Protein AF-A0A8J2P817-F1 (afdb_monomer_lite)

InterPro domains:
  IPR004045 Glutathione S-transferase, N-terminal [PF02798] (13-38)
  IPR004045 Glutathione S-transferase, N-terminal [PS50404] (1-45)
  IPR050213 Glutathione S-transferase superfamily [PTHR11571] (7-79)

Structure (mmCIF, N/CA/C/O backbone):
data_AF-A0A8J2P817-F1
#
_entry.id   AF-A0A8J2P817-F1
#
loop_
_atom_site.group_PDB
_atom_site.id
_atom_site.type_symbol
_atom_site.label_atom_id
_atom_site.label_alt_id
_atom_site.label_comp_id
_atom_site.label_asym_id
_atom_site.label_entity_id
_atom_site.label_seq_id
_atom_site.pdbx_PDB_ins_code
_atom_site.Cartn_x
_atom_site.Cartn_y
_atom_site.Cartn_z
_atom_site.occupancy
_atom_site.B_iso_or_equiv
_atom_site.auth_seq_id
_atom_site.auth_comp_id
_atom_site.auth_asym_id
_atom_site.auth_atom_id
_atom_site.pdbx_PDB_model_num
ATOM 1 N N . GLN A 1 1 ? 9.773 -4.063 -24.046 1.00 44.78 1 GLN A N 1
ATOM 2 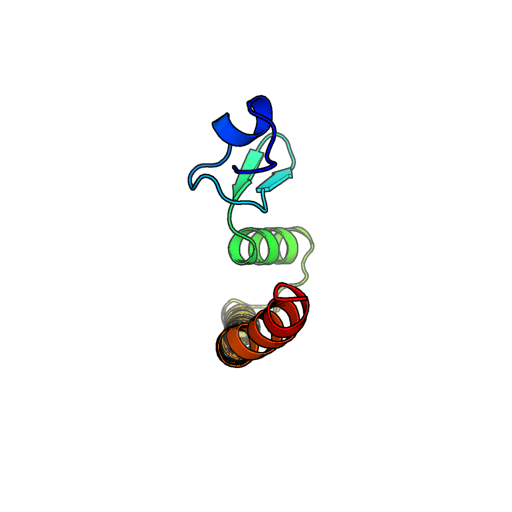C CA . GLN A 1 1 ? 8.551 -3.273 -24.317 1.00 44.78 1 GLN A CA 1
ATOM 3 C C . GLN A 1 1 ? 7.521 -3.688 -23.278 1.00 44.78 1 GLN A C 1
ATOM 5 O O . GLN A 1 1 ? 7.415 -4.881 -23.031 1.00 44.78 1 GLN A O 1
ATOM 10 N N . SER A 1 2 ? 6.878 -2.748 -22.582 1.00 57.81 2 SER A N 1
ATOM 11 C CA . SER A 1 2 ? 5.940 -3.085 -21.499 1.00 57.81 2 SER A CA 1
ATOM 12 C C . SER A 1 2 ? 4.753 -3.865 -22.070 1.00 57.81 2 SER A C 1
ATOM 14 O O . SER A 1 2 ? 4.112 -3.369 -22.988 1.00 57.81 2 SER A O 1
ATOM 16 N N . SER A 1 3 ? 4.475 -5.062 -21.552 1.00 81.25 3 SER A N 1
ATOM 17 C CA . SER A 1 3 ? 3.355 -5.933 -21.950 1.00 81.25 3 SER A CA 1
ATOM 18 C C . SER A 1 3 ? 1.983 -5.424 -21.481 1.00 81.25 3 SER A C 1
ATOM 20 O O . SER A 1 3 ? 1.005 -6.168 -21.490 1.00 81.25 3 SER A O 1
ATOM 22 N N . ILE A 1 4 ? 1.916 -4.177 -21.016 1.00 84.56 4 ILE A N 1
ATOM 23 C CA . ILE A 1 4 ? 0.705 -3.549 -20.496 1.00 84.56 4 ILE A CA 1
ATOM 24 C C . ILE A 1 4 ? -0.093 -2.985 -21.685 1.00 84.56 4 ILE A C 1
ATOM 26 O O . ILE A 1 4 ? 0.481 -2.187 -22.430 1.00 84.56 4 ILE A O 1
ATOM 30 N N . PRO A 1 5 ? -1.378 -3.358 -21.849 1.00 87.62 5 PRO A N 1
ATOM 31 C CA . PRO A 1 5 ? -2.263 -2.799 -22.874 1.00 87.62 5 PRO A CA 1
ATOM 32 C C . PRO A 1 5 ? -2.340 -1.267 -22.823 1.00 87.62 5 PRO A C 1
ATOM 34 O O . PRO A 1 5 ? -2.304 -0.680 -21.737 1.00 87.62 5 PRO A O 1
ATOM 37 N N . ASP A 1 6 ? -2.441 -0.617 -23.985 1.00 87.75 6 ASP A N 1
ATOM 38 C CA . ASP A 1 6 ? -2.412 0.850 -24.091 1.00 87.75 6 ASP A CA 1
ATOM 39 C C . ASP A 1 6 ? -3.576 1.515 -23.340 1.00 87.75 6 ASP A C 1
ATOM 41 O O . ASP A 1 6 ? -3.363 2.502 -22.635 1.00 87.75 6 ASP A O 1
ATOM 45 N N . ASP A 1 7 ? -4.766 0.911 -23.380 1.00 87.94 7 ASP A N 1
ATOM 46 C CA . ASP A 1 7 ? -5.962 1.356 -22.654 1.00 87.94 7 ASP A CA 1
ATOM 47 C C . ASP A 1 7 ? -5.765 1.358 -21.127 1.00 87.94 7 ASP A C 1
ATOM 49 O O . ASP A 1 7 ? -6.266 2.232 -20.422 1.00 87.94 7 ASP A O 1
ATOM 53 N N . ILE A 1 8 ? -4.971 0.425 -20.597 1.00 88.81 8 ILE A N 1
ATOM 54 C CA . ILE A 1 8 ? -4.630 0.389 -19.169 1.00 88.81 8 ILE A CA 1
ATOM 55 C C . ILE A 1 8 ? -3.523 1.395 -18.861 1.00 88.81 8 ILE A C 1
ATOM 57 O O . ILE A 1 8 ? -3.539 2.058 -17.821 1.00 88.81 8 ILE A O 1
ATOM 61 N N . LYS A 1 9 ? -2.540 1.512 -19.753 1.00 88.38 9 LYS A N 1
ATOM 62 C CA . LYS A 1 9 ? -1.342 2.332 -19.561 1.00 88.38 9 LYS A CA 1
ATOM 63 C C . LYS A 1 9 ? -1.670 3.811 -19.365 1.00 88.38 9 LYS A C 1
ATOM 65 O O . LYS A 1 9 ? -1.034 4.449 -18.527 1.00 88.38 9 LYS A O 1
ATOM 70 N N . GLU A 1 10 ? -2.691 4.322 -20.053 1.00 89.12 10 GLU A N 1
ATOM 71 C CA . GLU A 1 10 ? -3.217 5.686 -19.874 1.00 89.12 10 GLU A CA 1
ATOM 72 C C . GLU A 1 10 ? -3.703 5.972 -18.443 1.00 89.12 10 GLU A C 1
ATOM 74 O O . GLU A 1 10 ? -3.761 7.122 -18.006 1.00 89.12 10 GLU A O 1
ATOM 79 N N . HIS A 1 11 ? -4.042 4.933 -17.680 1.00 88.19 11 HIS A N 1
ATOM 80 C CA . HIS A 1 11 ? -4.560 5.045 -16.317 1.00 88.19 11 HIS A CA 1
ATOM 81 C C . HIS A 1 11 ? -3.492 4.834 -15.235 1.00 88.19 11 HIS A C 1
ATOM 83 O O . HIS A 1 11 ? -3.729 5.112 -14.055 1.00 88.19 11 HIS A O 1
ATOM 89 N N . LEU A 1 12 ? -2.292 4.390 -15.614 1.00 91.94 12 LEU A N 1
ATOM 90 C CA . LEU A 1 12 ? -1.192 4.152 -14.689 1.00 91.94 12 LEU A CA 1
ATOM 91 C C . LEU A 1 12 ? -0.368 5.427 -14.492 1.00 91.94 12 LEU A C 1
ATOM 93 O O . LEU A 1 12 ? 0.542 5.708 -15.267 1.00 91.94 12 LEU A O 1
ATOM 97 N N . ARG A 1 13 ? -0.605 6.152 -13.387 1.00 88.69 13 ARG A N 1
ATOM 98 C CA . ARG A 1 13 ? 0.128 7.395 -13.043 1.00 88.69 13 ARG A CA 1
ATOM 99 C C . ARG A 1 13 ? 1.655 7.271 -13.159 1.00 88.69 13 ARG A C 1
ATOM 101 O O . ARG A 1 13 ? 2.319 8.235 -13.517 1.00 88.69 13 ARG A O 1
ATOM 108 N N . PHE A 1 14 ? 2.201 6.102 -12.832 1.00 91.94 14 PHE A N 1
ATOM 109 C CA . PHE A 1 14 ? 3.642 5.835 -12.846 1.00 91.94 14 PHE A CA 1
ATOM 110 C C . PHE A 1 14 ? 4.063 4.852 -13.947 1.00 91.94 14 PHE A C 1
ATOM 112 O O . PHE A 1 14 ? 5.190 4.370 -13.933 1.00 91.94 14 PHE A O 1
ATOM 119 N N . GLY A 1 15 ? 3.157 4.493 -14.866 1.00 90.81 15 GLY A N 1
ATOM 120 C CA . GLY A 1 15 ? 3.411 3.475 -15.892 1.00 90.81 15 GLY A CA 1
ATOM 121 C C . GLY A 1 15 ? 3.690 2.072 -15.333 1.00 90.81 15 GLY A C 1
ATOM 122 O O . GLY A 1 15 ? 4.269 1.240 -16.028 1.00 90.81 15 GLY A O 1
ATOM 123 N N . GLN A 1 16 ? 3.315 1.818 -14.075 1.00 91.56 16 GLN A N 1
ATOM 124 C CA . GLN A 1 16 ? 3.606 0.593 -13.331 1.00 91.56 16 GLN A CA 1
ATOM 125 C C . GLN A 1 16 ? 2.317 -0.070 -12.849 1.00 91.56 16 GLN A C 1
ATOM 127 O O . GLN A 1 16 ? 1.401 0.604 -12.378 1.00 91.56 16 GLN A O 1
ATOM 132 N N . VAL A 1 17 ? 2.291 -1.398 -12.915 1.00 92.19 17 VAL A N 1
ATOM 133 C CA . VAL A 1 17 ? 1.313 -2.250 -12.226 1.00 92.19 17 VAL A CA 1
ATOM 134 C C . VAL A 1 17 ? 1.857 -2.654 -10.847 1.00 92.19 17 VAL A C 1
ATOM 136 O O . VAL A 1 17 ? 3.078 -2.681 -10.669 1.00 92.19 17 VAL A O 1
ATOM 139 N N . PRO A 1 18 ? 0.997 -2.976 -9.860 1.00 94.62 18 PRO A N 1
ATOM 140 C CA . PRO A 1 18 ? -0.462 -3.136 -9.941 1.00 94.62 18 PRO A CA 1
ATOM 141 C C . PRO A 1 18 ? -1.274 -1.829 -9.867 1.00 94.62 18 PRO A C 1
ATOM 143 O O . PRO A 1 18 ? -0.842 -0.832 -9.283 1.00 94.62 18 PRO A O 1
ATOM 146 N N . MET A 1 19 ? -2.495 -1.896 -10.413 1.00 94.94 19 MET A N 1
ATOM 147 C CA . MET A 1 19 ? -3.576 -0.916 -10.265 1.00 94.94 19 MET A CA 1
ATOM 148 C C . MET A 1 19 ? -4.828 -1.621 -9.730 1.00 94.94 19 MET A C 1
ATOM 150 O O . MET A 1 19 ? -5.187 -2.688 -10.219 1.00 94.94 19 MET A O 1
ATOM 154 N N . LEU A 1 20 ? -5.491 -1.015 -8.750 1.00 96.06 20 LEU A N 1
ATOM 155 C CA . LEU A 1 20 ? -6.811 -1.396 -8.261 1.00 96.06 20 LEU A CA 1
ATOM 156 C C . LEU A 1 20 ? -7.853 -0.438 -8.842 1.00 96.06 20 LEU A C 1
ATOM 158 O O . LEU A 1 20 ? -7.704 0.778 -8.714 1.00 96.06 20 LEU A O 1
ATOM 162 N N . GLU A 1 21 ? -8.932 -0.986 -9.392 1.00 94.81 21 GLU A N 1
ATOM 163 C CA . GLU A 1 21 ? -10.175 -0.257 -9.636 1.00 94.81 21 GLU A CA 1
ATOM 164 C C . GLU A 1 21 ? -11.243 -0.776 -8.662 1.00 94.81 21 GLU A C 1
ATOM 166 O O . GLU A 1 21 ? -11.523 -1.972 -8.625 1.00 94.81 21 GLU A O 1
ATOM 171 N N . PHE A 1 22 ? -11.790 0.103 -7.820 1.00 92.94 22 PHE A N 1
ATOM 172 C CA . PHE A 1 22 ? -12.784 -0.248 -6.802 1.00 92.94 22 PHE A CA 1
ATOM 173 C C . PHE A 1 22 ? -13.785 0.901 -6.633 1.00 92.94 22 PHE A C 1
ATOM 175 O O . PHE A 1 22 ? -13.376 2.045 -6.429 1.00 92.94 22 PHE A O 1
ATOM 182 N N . ASP A 1 23 ? -15.090 0.617 -6.701 1.00 91.62 23 ASP A N 1
ATOM 183 C CA . ASP A 1 23 ? -16.175 1.620 -6.669 1.00 91.62 23 ASP A CA 1
ATOM 184 C C . ASP A 1 23 ? -15.959 2.788 -7.657 1.00 91.62 23 ASP A C 1
ATOM 186 O O . ASP A 1 23 ? -16.125 3.959 -7.312 1.00 91.62 23 ASP A O 1
ATOM 190 N N . GLY A 1 24 ? -15.503 2.485 -8.878 1.00 92.56 24 GLY A N 1
ATOM 191 C CA . GLY A 1 24 ? -15.216 3.490 -9.911 1.00 92.56 24 GLY A CA 1
ATOM 192 C C . GLY A 1 24 ? -14.017 4.403 -9.612 1.00 92.56 24 GLY A C 1
ATOM 193 O O . GLY A 1 24 ? -13.771 5.356 -10.350 1.00 92.56 24 GLY A O 1
ATOM 194 N N . LYS A 1 25 ? -13.254 4.138 -8.543 1.00 92.69 25 LYS A N 1
ATOM 195 C CA . LYS A 1 25 ? -12.011 4.844 -8.208 1.00 92.69 25 LYS A CA 1
ATOM 196 C C . LYS A 1 25 ? -10.809 3.978 -8.546 1.00 92.69 25 LYS A C 1
ATOM 198 O O . LYS A 1 25 ? -10.843 2.763 -8.373 1.00 92.69 25 LYS A O 1
ATOM 203 N N . ARG A 1 26 ? -9.721 4.622 -8.965 1.00 93.69 26 ARG A N 1
ATOM 204 C CA . ARG A 1 26 ? -8.465 3.954 -9.321 1.00 93.69 26 ARG A CA 1
ATOM 205 C C . ARG A 1 26 ? -7.350 4.316 -8.355 1.00 93.69 26 ARG A C 1
ATOM 207 O O . ARG A 1 26 ? -7.184 5.483 -8.002 1.00 93.69 26 ARG A O 1
ATOM 214 N N . LEU A 1 27 ? -6.572 3.313 -7.961 1.00 95.44 27 LEU A N 1
ATOM 215 C CA . LEU A 1 27 ? -5.413 3.447 -7.086 1.00 95.44 27 LEU A CA 1
ATOM 216 C C . LEU A 1 27 ? -4.263 2.598 -7.630 1.00 95.44 27 LEU A C 1
ATOM 218 O O . LEU A 1 27 ? -4.452 1.440 -7.979 1.00 95.44 27 LEU A O 1
ATOM 222 N N . VAL A 1 28 ? -3.065 3.170 -7.693 1.00 95.12 28 VAL A N 1
ATOM 223 C CA . VAL A 1 28 ? -1.828 2.475 -8.084 1.00 95.12 28 VAL A CA 1
ATOM 224 C C . VAL A 1 28 ? -0.885 2.384 -6.885 1.00 95.12 28 VAL A C 1
ATOM 226 O O . VAL A 1 28 ? -1.078 3.114 -5.915 1.00 95.12 28 VAL A O 1
ATOM 229 N N . GLN A 1 29 ? 0.155 1.550 -6.991 1.00 95.62 29 GLN A N 1
ATOM 230 C CA . GLN A 1 29 ? 1.107 1.173 -5.928 1.00 95.62 29 GLN A CA 1
ATOM 231 C C . GLN A 1 29 ? 0.573 0.089 -4.989 1.00 95.62 29 GLN A C 1
ATOM 233 O O . GLN A 1 29 ? -0.382 0.294 -4.242 1.00 95.62 29 GLN A O 1
ATOM 238 N N . SER A 1 30 ? 1.250 -1.063 -4.982 1.00 95.62 30 SER A N 1
ATOM 239 C CA . SER A 1 30 ? 0.821 -2.267 -4.258 1.00 95.62 30 SER A CA 1
ATOM 240 C C . SER A 1 30 ? 0.560 -2.023 -2.770 1.00 95.62 30 SER A C 1
ATOM 242 O O . SER A 1 30 ? -0.495 -2.397 -2.272 1.00 95.62 30 SER A O 1
ATOM 244 N N . MET A 1 31 ? 1.462 -1.338 -2.063 1.00 96.00 31 MET A N 1
ATOM 245 C CA . MET A 1 31 ? 1.309 -1.109 -0.616 1.00 96.00 31 MET A CA 1
ATOM 246 C C . MET A 1 31 ? 0.194 -0.115 -0.285 1.00 96.00 31 MET A C 1
ATOM 248 O O . MET A 1 31 ? -0.474 -0.251 0.738 1.00 96.00 31 MET A O 1
ATOM 252 N N . ALA A 1 32 ? -0.047 0.876 -1.148 1.00 95.56 32 ALA A N 1
ATOM 253 C CA . ALA A 1 32 ? -1.176 1.789 -0.979 1.00 95.56 32 ALA A CA 1
ATOM 254 C C . ALA A 1 32 ? -2.509 1.051 -1.178 1.00 95.56 32 ALA A C 1
ATOM 256 O O . ALA A 1 32 ? -3.441 1.241 -0.399 1.00 95.56 32 ALA A O 1
ATOM 257 N N . ILE A 1 33 ? -2.569 0.164 -2.179 1.00 97.44 33 ILE A N 1
ATOM 258 C CA . ILE A 1 33 ? -3.711 -0.719 -2.438 1.00 97.44 33 ILE A CA 1
ATOM 259 C C . ILE A 1 33 ? -3.982 -1.630 -1.233 1.00 97.44 33 ILE A C 1
ATOM 261 O O . ILE A 1 33 ? -5.114 -1.671 -0.754 1.00 97.44 33 ILE A O 1
ATOM 265 N N . CYS A 1 34 ? -2.957 -2.307 -0.704 1.00 96.62 34 CYS A N 1
ATOM 266 C CA . CYS A 1 34 ? -3.091 -3.182 0.464 1.00 96.62 34 CYS A CA 1
ATOM 267 C C . CYS A 1 34 ? -3.646 -2.431 1.679 1.00 96.62 34 CYS A C 1
ATOM 269 O O . CYS A 1 34 ? -4.636 -2.871 2.258 1.00 96.62 34 CYS A O 1
ATOM 271 N N . ARG A 1 35 ? -3.082 -1.264 2.023 1.00 95.56 35 ARG A N 1
ATOM 272 C CA . ARG A 1 35 ? -3.564 -0.455 3.156 1.00 95.56 35 ARG A CA 1
ATOM 273 C C . ARG A 1 35 ? -4.989 0.057 2.949 1.00 95.56 35 ARG A C 1
ATOM 275 O O . ARG A 1 35 ? -5.778 0.062 3.891 1.00 95.56 35 ARG A O 1
ATOM 282 N N . TYR A 1 36 ? -5.350 0.455 1.725 1.00 96.12 36 TYR A N 1
ATOM 283 C CA . TYR A 1 36 ? -6.722 0.854 1.400 1.00 96.12 36 TYR A CA 1
ATOM 284 C C . TYR A 1 36 ? -7.718 -0.291 1.626 1.00 96.12 36 TYR A C 1
ATOM 286 O O . TYR A 1 36 ? -8.732 -0.094 2.295 1.00 96.12 36 TYR A O 1
ATOM 294 N N . LEU A 1 37 ? -7.421 -1.486 1.107 1.00 96.62 37 LEU A N 1
ATOM 295 C CA . LEU A 1 37 ? -8.289 -2.655 1.260 1.00 96.62 37 LEU A CA 1
ATOM 296 C C . LEU A 1 37 ? -8.343 -3.128 2.717 1.00 96.62 37 LEU A C 1
ATOM 298 O O . LEU A 1 37 ? -9.426 -3.438 3.205 1.00 96.62 37 LEU A O 1
ATOM 302 N N . ALA A 1 38 ? -7.216 -3.106 3.434 1.00 96.12 38 ALA A N 1
ATOM 303 C CA . ALA A 1 38 ? -7.179 -3.454 4.849 1.00 96.12 38 ALA A CA 1
ATOM 304 C C . ALA A 1 38 ? -8.109 -2.548 5.666 1.00 96.12 38 ALA A C 1
ATOM 306 O O . ALA A 1 38 ? -8.936 -3.044 6.428 1.00 96.12 38 ALA A O 1
ATOM 307 N N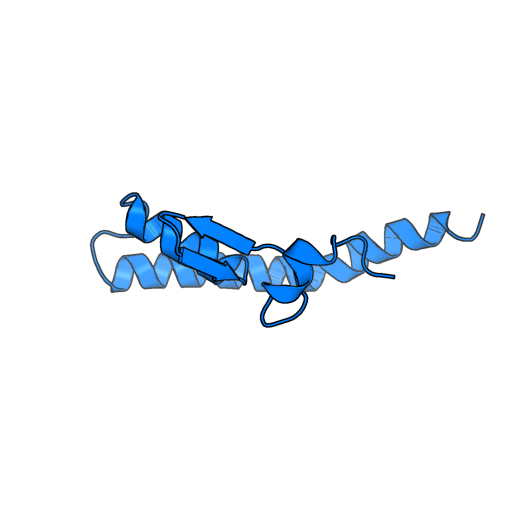 . LYS A 1 39 ? -8.054 -1.226 5.448 1.00 94.44 39 LYS A N 1
ATOM 308 C CA . LYS A 1 39 ? -8.979 -0.279 6.092 1.00 94.44 39 LYS A CA 1
ATOM 309 C C . LYS A 1 39 ? -10.426 -0.527 5.677 1.00 94.44 39 LYS A C 1
ATOM 311 O O . LYS A 1 39 ? -11.313 -0.526 6.520 1.00 94.44 39 LYS A O 1
ATOM 316 N N . LYS A 1 40 ? -10.672 -0.761 4.386 1.00 95.31 40 LYS A N 1
ATOM 317 C CA . LYS A 1 40 ? -12.023 -0.962 3.845 1.00 95.31 40 LYS A CA 1
ATOM 318 C C . LYS A 1 40 ? -12.728 -2.195 4.411 1.00 95.31 40 LYS A C 1
ATOM 320 O O . LYS A 1 40 ? -13.943 -2.166 4.582 1.00 95.31 40 LYS A O 1
ATOM 325 N N . PHE A 1 41 ? -11.976 -3.255 4.686 1.00 95.75 41 PHE A N 1
ATOM 326 C CA . PHE A 1 41 ? -12.503 -4.526 5.181 1.00 95.75 41 PHE A CA 1
ATOM 327 C C . PHE A 1 41 ? -12.226 -4.762 6.672 1.00 95.75 41 PHE A C 1
ATOM 329 O O . PHE A 1 41 ? -12.349 -5.894 7.130 1.00 95.75 41 PHE A O 1
ATOM 336 N N . ASN A 1 42 ? -11.883 -3.715 7.435 1.00 94.50 42 ASN A N 1
ATOM 337 C CA . ASN A 1 42 ? -11.599 -3.793 8.874 1.00 94.50 42 ASN A CA 1
ATOM 338 C C . ASN A 1 42 ? -10.536 -4.851 9.236 1.00 94.50 42 ASN A C 1
ATOM 340 O O . ASN A 1 42 ? -10.652 -5.550 10.238 1.00 94.50 42 ASN A O 1
ATOM 344 N N . LEU A 1 43 ? -9.498 -4.966 8.404 1.00 95.12 43 LEU A N 1
ATOM 345 C CA . LEU A 1 43 ? -8.318 -5.810 8.631 1.00 95.12 43 LEU A CA 1
ATOM 346 C C . LEU A 1 43 ? -7.136 -5.015 9.215 1.00 95.12 43 LEU A C 1
ATOM 348 O O . LEU A 1 43 ? -6.008 -5.500 9.224 1.00 95.12 43 LEU A O 1
ATOM 352 N N . VAL A 1 44 ? -7.377 -3.775 9.644 1.00 92.44 44 VAL A N 1
ATOM 353 C CA . VAL A 1 44 ? -6.404 -2.943 10.363 1.00 92.44 44 VAL A CA 1
ATOM 354 C C . VAL A 1 44 ? -6.559 -3.111 11.872 1.00 92.44 44 VAL A C 1
ATOM 356 O O . VAL A 1 44 ? -7.582 -3.613 12.340 1.00 92.44 44 VAL A O 1
ATOM 359 N N . GLY A 1 45 ? -5.544 -2.680 12.624 1.00 89.44 45 GLY A N 1
ATOM 360 C CA . GLY A 1 45 ? -5.592 -2.609 14.082 1.00 89.44 45 GLY A CA 1
ATOM 361 C C . GLY A 1 45 ? -6.774 -1.791 14.614 1.00 89.44 45 GLY A C 1
ATOM 362 O O . GLY A 1 45 ? -7.408 -1.023 13.887 1.00 89.44 45 GLY A O 1
ATOM 363 N N . LYS A 1 46 ? -7.081 -1.969 15.898 1.00 93.44 46 LYS A N 1
ATOM 364 C CA . LYS A 1 46 ? -8.219 -1.335 16.582 1.00 93.44 46 LYS A CA 1
ATOM 365 C C . LYS A 1 46 ? -8.059 0.176 16.730 1.00 93.44 46 LYS A C 1
ATOM 367 O O . LYS A 1 46 ? -9.059 0.874 16.886 1.00 93.44 46 LYS A O 1
ATOM 372 N N . ASP A 1 47 ? -6.824 0.659 16.696 1.00 95.38 47 ASP A N 1
ATOM 373 C CA . ASP A 1 47 ? -6.471 2.068 16.771 1.00 95.38 47 ASP A CA 1
ATOM 374 C C . ASP A 1 47 ? -5.329 2.417 15.802 1.00 95.38 47 ASP A C 1
ATOM 376 O O . ASP A 1 47 ? -4.769 1.559 15.108 1.00 95.38 47 ASP A O 1
ATOM 380 N N . ASP A 1 48 ? -5.006 3.709 1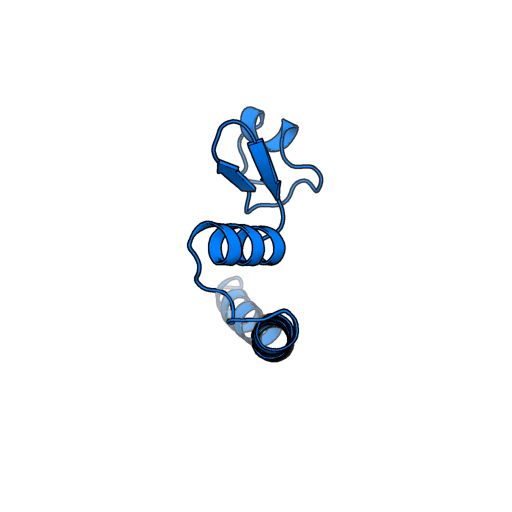5.737 1.00 95.50 48 ASP A N 1
ATOM 381 C CA . ASP A 1 48 ? -3.970 4.236 14.848 1.00 95.50 48 ASP A CA 1
ATOM 382 C C . ASP A 1 48 ? -2.578 3.666 15.161 1.00 95.50 48 ASP A C 1
ATOM 384 O O . ASP A 1 48 ? -1.748 3.556 14.258 1.00 95.50 48 ASP A O 1
ATOM 388 N N . PHE A 1 49 ? -2.317 3.285 16.416 1.00 96.94 49 PHE A N 1
ATOM 389 C CA . PHE A 1 49 ? -1.029 2.737 16.821 1.00 96.94 49 PHE A CA 1
ATOM 390 C C . PHE A 1 49 ? -0.894 1.274 16.392 1.00 96.94 49 PHE A C 1
ATOM 392 O O . PHE A 1 49 ? 0.098 0.923 15.759 1.00 96.94 49 PHE A O 1
ATOM 399 N N . GLU A 1 50 ? -1.908 0.437 16.624 1.00 96.31 50 GLU A N 1
ATOM 400 C CA . GLU A 1 50 ? -1.930 -0.943 16.125 1.00 96.31 50 GLU A CA 1
ATOM 401 C C . GLU A 1 50 ? -1.864 -0.984 14.583 1.00 96.31 50 GLU A C 1
ATOM 403 O O . GLU A 1 50 ? -1.208 -1.852 14.004 1.00 96.31 50 GLU A O 1
ATOM 408 N N . ALA A 1 51 ? -2.498 -0.028 13.892 1.00 95.75 51 ALA A N 1
ATOM 409 C CA . ALA A 1 51 ? -2.368 0.109 12.441 1.00 95.75 51 ALA A CA 1
ATOM 410 C C . ALA A 1 51 ? -0.934 0.476 12.015 1.00 95.75 51 ALA A C 1
ATOM 412 O O . ALA A 1 51 ? -0.426 -0.090 11.047 1.00 95.75 51 ALA A O 1
ATOM 413 N N . ALA A 1 52 ? -0.267 1.374 12.747 1.00 96.12 52 ALA A N 1
ATOM 414 C CA . ALA A 1 52 ? 1.130 1.720 12.494 1.00 96.12 52 ALA A CA 1
ATOM 415 C C . ALA A 1 52 ? 2.079 0.536 12.743 1.00 96.12 52 ALA A C 1
ATOM 417 O O . ALA A 1 52 ? 3.015 0.347 11.973 1.00 96.12 52 ALA A O 1
ATOM 418 N N . GLN A 1 53 ? 1.815 -0.302 13.751 1.00 97.00 53 GLN A N 1
ATOM 419 C CA . GLN A 1 53 ? 2.586 -1.530 13.988 1.00 97.00 53 GLN A CA 1
ATOM 420 C C . GLN A 1 53 ? 2.426 -2.548 12.848 1.00 97.00 53 GLN A C 1
ATOM 422 O O . GLN A 1 53 ? 3.380 -3.232 12.480 1.00 97.00 53 GLN A O 1
ATOM 427 N N . ALA A 1 54 ? 1.233 -2.653 12.255 1.00 95.38 54 ALA A N 1
ATOM 428 C CA . ALA A 1 54 ? 1.040 -3.486 11.070 1.00 95.38 54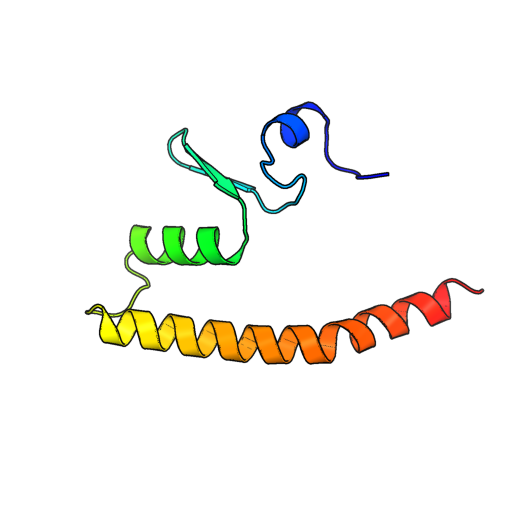 ALA A CA 1
ATOM 429 C C . ALA A 1 54 ? 1.847 -2.958 9.869 1.00 95.38 54 ALA A C 1
ATOM 431 O O . ALA A 1 54 ? 2.498 -3.745 9.180 1.00 95.38 54 ALA A O 1
ATOM 432 N N . ASP A 1 55 ? 1.839 -1.639 9.649 1.00 95.31 55 ASP A N 1
ATOM 433 C CA . ASP A 1 55 ? 2.641 -0.993 8.604 1.00 95.31 55 ASP A CA 1
ATOM 434 C C . ASP A 1 55 ? 4.152 -1.200 8.853 1.00 95.31 55 ASP A C 1
ATOM 436 O O . ASP A 1 55 ? 4.871 -1.566 7.925 1.00 95.31 55 ASP A O 1
ATOM 440 N N . GLU A 1 56 ? 4.620 -1.089 10.103 1.00 97.06 56 GLU A N 1
ATOM 441 C CA . GLU A 1 56 ? 6.012 -1.361 10.505 1.00 97.06 56 GLU A CA 1
ATOM 442 C C . GLU A 1 56 ? 6.458 -2.780 10.116 1.00 97.06 56 GLU A C 1
ATOM 444 O O . GLU A 1 56 ? 7.520 -2.962 9.516 1.00 97.06 56 GLU A O 1
ATOM 449 N N . ILE A 1 57 ? 5.636 -3.797 10.405 1.00 96.25 57 ILE A N 1
ATOM 450 C CA . ILE A 1 57 ? 5.942 -5.194 10.055 1.00 96.25 57 ILE A CA 1
ATOM 451 C C . ILE A 1 57 ? 5.992 -5.378 8.533 1.00 96.25 57 ILE A C 1
ATOM 453 O O . ILE A 1 57 ? 6.889 -6.048 8.017 1.00 96.25 57 ILE A O 1
ATOM 457 N N . VAL A 1 58 ? 5.040 -4.792 7.802 1.00 95.56 58 VAL A N 1
ATOM 458 C CA . VAL A 1 58 ? 4.993 -4.871 6.333 1.00 95.56 58 VAL A CA 1
ATOM 459 C C . VAL A 1 58 ? 6.228 -4.221 5.710 1.00 95.56 58 VAL A C 1
ATOM 461 O O . VAL A 1 58 ? 6.813 -4.796 4.787 1.00 95.56 58 VAL A O 1
ATOM 464 N N . ASP A 1 59 ? 6.649 -3.065 6.220 1.00 96.12 59 ASP A N 1
ATOM 465 C CA . ASP A 1 59 ? 7.835 -2.358 5.741 1.00 96.12 59 ASP A CA 1
ATOM 466 C C . ASP A 1 59 ? 9.120 -3.139 6.058 1.00 96.12 59 ASP A C 1
ATOM 468 O O . ASP A 1 59 ? 9.952 -3.323 5.170 1.00 96.12 59 ASP A O 1
ATOM 472 N N . ALA A 1 60 ? 9.236 -3.742 7.246 1.00 96.69 60 ALA A N 1
ATOM 473 C CA . ALA A 1 60 ? 10.356 -4.629 7.567 1.00 96.69 60 ALA A CA 1
ATOM 474 C C . ALA A 1 60 ? 10.419 -5.852 6.628 1.00 96.69 60 ALA A C 1
ATOM 476 O O . ALA A 1 60 ? 11.487 -6.212 6.122 1.00 96.69 60 ALA A O 1
ATOM 477 N N . CYS A 1 61 ? 9.276 -6.480 6.324 1.00 95.38 61 CYS A N 1
ATOM 478 C CA . CYS A 1 61 ? 9.207 -7.554 5.328 1.00 95.38 61 CYS A CA 1
ATOM 479 C C . CYS A 1 61 ? 9.607 -7.074 3.927 1.00 95.38 61 CYS A C 1
ATOM 481 O O . CYS A 1 61 ? 10.223 -7.826 3.167 1.00 95.38 61 CYS A O 1
ATOM 483 N N . ARG A 1 62 ? 9.259 -5.836 3.568 1.00 93.81 62 ARG A N 1
ATOM 484 C CA . ARG A 1 62 ? 9.600 -5.229 2.280 1.00 93.81 62 ARG A CA 1
ATOM 485 C C . ARG A 1 62 ? 11.097 -4.961 2.161 1.00 93.81 62 ARG A C 1
ATOM 487 O O . ARG A 1 62 ? 11.653 -5.253 1.103 1.00 93.81 62 ARG A O 1
ATOM 494 N N . ASP A 1 63 ? 11.741 -4.475 3.215 1.00 94.81 63 ASP A N 1
ATOM 495 C CA . ASP A 1 63 ? 13.192 -4.272 3.250 1.00 94.81 63 ASP A CA 1
ATOM 496 C C . ASP A 1 63 ? 13.926 -5.598 3.050 1.00 94.81 63 ASP A C 1
ATOM 498 O O . ASP A 1 63 ? 14.792 -5.711 2.180 1.00 94.81 63 ASP A O 1
ATOM 502 N N . ILE A 1 64 ? 13.497 -6.644 3.764 1.00 94.56 64 ILE A N 1
ATOM 503 C CA . ILE A 1 64 ? 13.990 -8.010 3.562 1.00 94.56 64 ILE A CA 1
ATOM 504 C C . ILE A 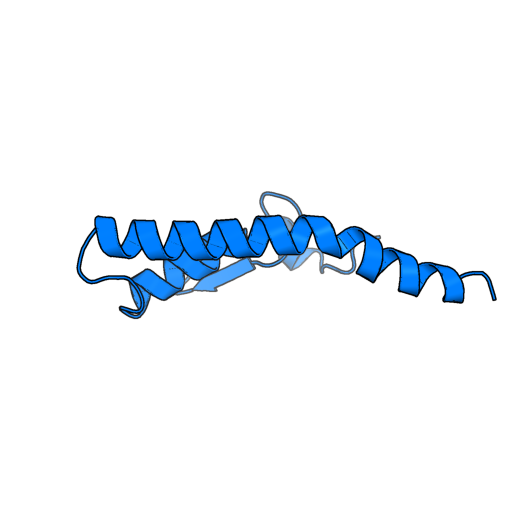1 64 ? 13.780 -8.426 2.102 1.00 94.56 64 ILE A C 1
ATOM 506 O O . ILE A 1 64 ? 14.734 -8.802 1.425 1.00 94.56 64 ILE A O 1
ATOM 510 N N . PHE A 1 65 ? 12.559 -8.317 1.576 1.00 91.69 65 PHE A N 1
ATOM 511 C CA . PHE A 1 65 ? 12.264 -8.684 0.192 1.00 91.69 65 PHE A CA 1
ATOM 512 C C . PHE A 1 65 ? 13.187 -7.971 -0.804 1.00 91.69 65 PHE A C 1
ATOM 514 O O . PHE A 1 65 ? 13.719 -8.620 -1.702 1.00 91.69 65 PHE A O 1
ATOM 521 N N . MET A 1 66 ? 13.431 -6.670 -0.635 1.00 91.19 66 MET A N 1
ATOM 522 C CA . MET A 1 66 ? 14.330 -5.905 -1.501 1.00 91.19 66 MET A CA 1
ATOM 523 C C . MET A 1 66 ? 15.786 -6.371 -1.419 1.00 91.19 66 MET A C 1
ATOM 525 O O . MET A 1 66 ? 16.458 -6.376 -2.447 1.00 91.19 66 MET A O 1
ATOM 529 N N . LEU A 1 67 ? 16.264 -6.808 -0.249 1.00 91.81 67 LEU A N 1
ATOM 530 C CA . LEU A 1 67 ? 17.604 -7.390 -0.097 1.00 91.81 67 LEU A CA 1
ATOM 531 C C . LEU A 1 67 ? 17.744 -8.729 -0.841 1.00 91.81 67 LEU A C 1
ATOM 533 O O . LEU A 1 67 ? 18.781 -9.007 -1.445 1.00 91.81 67 LEU A O 1
ATOM 537 N N . TYR A 1 68 ? 16.698 -9.559 -0.832 1.00 87.06 68 TYR A N 1
ATOM 538 C CA . TYR A 1 68 ? 16.712 -10.873 -1.488 1.00 87.06 68 TYR A CA 1
ATOM 539 C C . TYR A 1 68 ? 16.362 -10.821 -2.984 1.00 87.06 68 TYR A C 1
ATOM 541 O O . TYR A 1 68 ? 16.755 -11.711 -3.738 1.00 87.06 68 TYR A O 1
ATOM 549 N N . MET A 1 69 ? 15.658 -9.786 -3.445 1.00 88.62 69 MET A N 1
ATOM 550 C CA . MET A 1 69 ? 15.164 -9.682 -4.822 1.00 88.62 69 MET A CA 1
ATOM 551 C C . MET A 1 69 ? 16.252 -9.774 -5.914 1.00 88.62 69 MET A C 1
ATOM 553 O O . MET A 1 69 ? 16.003 -10.459 -6.909 1.00 88.62 69 MET A O 1
ATOM 557 N N . PRO A 1 70 ? 17.454 -9.178 -5.757 1.00 86.12 70 PRO A N 1
ATOM 558 C CA . PRO A 1 70 ? 18.552 -9.352 -6.708 1.00 86.12 70 PRO A CA 1
ATOM 559 C C . PRO A 1 70 ? 18.969 -10.814 -6.863 1.00 86.12 70 PRO A C 1
ATOM 561 O O . PRO A 1 70 ? 19.113 -11.281 -7.982 1.00 86.12 70 PRO A O 1
ATOM 564 N N . HIS A 1 71 ? 19.045 -11.567 -5.766 1.00 80.25 71 HIS A N 1
ATOM 565 C CA . HIS A 1 71 ? 19.457 -12.972 -5.774 1.00 80.25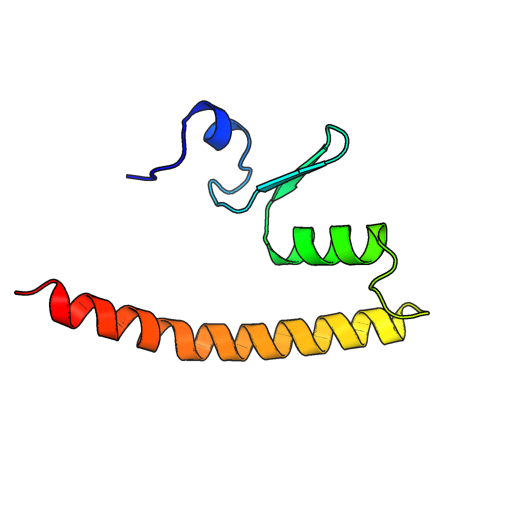 71 HIS A CA 1
ATOM 566 C C . HIS A 1 71 ? 18.423 -13.879 -6.459 1.00 80.25 71 HIS A C 1
ATOM 568 O O . HIS A 1 71 ? 18.778 -14.836 -7.143 1.00 80.25 71 HIS A O 1
ATOM 574 N N . ILE A 1 72 ? 17.132 -13.559 -6.313 1.00 75.94 72 ILE A N 1
ATOM 575 C CA . ILE A 1 72 ? 16.046 -14.250 -7.025 1.00 75.94 72 ILE A CA 1
ATOM 576 C C . ILE A 1 72 ? 16.114 -13.946 -8.528 1.00 75.94 72 ILE A C 1
ATOM 578 O O . ILE A 1 72 ? 15.871 -14.827 -9.348 1.00 75.94 72 ILE A O 1
ATOM 582 N N . ARG A 1 73 ? 16.461 -12.707 -8.898 1.00 69.12 73 ARG A N 1
ATOM 583 C CA . ARG A 1 73 ? 16.620 -12.304 -10.301 1.00 69.12 73 ARG A CA 1
ATOM 584 C C . ARG A 1 73 ? 17.888 -12.858 -10.954 1.00 69.12 73 ARG A C 1
ATOM 586 O O . ARG A 1 73 ? 17.828 -13.246 -12.114 1.00 69.12 73 ARG A O 1
ATOM 593 N N . GLU A 1 74 ? 19.002 -12.923 -10.230 1.00 62.47 74 GLU A N 1
ATOM 594 C CA . GLU A 1 74 ? 20.290 -13.431 -10.725 1.00 62.47 74 GLU A CA 1
ATOM 595 C C . GLU A 1 74 ? 20.238 -14.926 -11.072 1.00 62.47 74 GLU A C 1
ATOM 597 O O . GLU A 1 74 ? 20.833 -15.344 -12.066 1.00 62.47 74 GLU A O 1
ATOM 602 N N . GLN A 1 75 ? 19.470 -15.738 -10.333 1.00 54.28 75 GLN A N 1
ATOM 603 C CA . GLN A 1 75 ? 19.279 -17.157 -10.677 1.00 54.28 75 GLN A CA 1
ATOM 604 C C . GLN A 1 75 ? 18.565 -17.373 -12.023 1.00 54.28 75 GLN A C 1
ATOM 606 O O . GLN A 1 75 ? 18.719 -18.433 -12.630 1.00 54.28 75 GLN A O 1
ATOM 611 N N . ASP A 1 76 ? 17.821 -16.380 -12.511 1.00 55.62 76 ASP A N 1
ATOM 612 C CA . ASP A 1 76 ? 17.077 -16.452 -13.773 1.00 55.62 76 ASP A CA 1
ATOM 613 C C . ASP A 1 76 ? 17.926 -15.997 -14.982 1.00 55.62 76 ASP A C 1
ATOM 615 O O . ASP A 1 76 ? 17.628 -16.328 -16.130 1.00 55.62 76 ASP A O 1
ATOM 619 N N . GLU A 1 77 ? 19.033 -15.276 -14.756 1.00 53.97 77 GLU A N 1
ATOM 620 C CA . GLU A 1 77 ? 19.944 -14.852 -15.833 1.00 53.97 77 GLU A CA 1
ATOM 621 C C . GLU A 1 77 ? 21.001 -15.908 -16.183 1.00 53.97 77 GLU A C 1
ATOM 623 O O . GLU A 1 77 ? 21.414 -15.988 -17.340 1.00 53.97 77 GLU A O 1
ATOM 628 N N . ALA A 1 78 ? 21.349 -16.807 -15.256 1.00 54.09 78 ALA A N 1
ATOM 629 C CA . ALA A 1 78 ? 22.237 -17.943 -15.537 1.00 54.09 78 ALA A CA 1
ATOM 630 C C . ALA A 1 78 ? 21.641 -18.966 -16.533 1.00 54.09 78 ALA A C 1
ATOM 632 O O . ALA A 1 78 ? 22.383 -19.752 -17.112 1.00 54.09 78 ALA A O 1
ATOM 633 N N . LYS A 1 79 ? 20.322 -18.933 -16.779 1.00 53.94 79 LYS A N 1
ATOM 634 C CA . LYS A 1 79 ? 19.638 -19.689 -17.848 1.00 53.94 79 LYS A CA 1
ATOM 635 C C . LYS A 1 79 ? 19.407 -18.891 -19.136 1.00 53.94 79 LYS A C 1
ATOM 637 O O . LYS A 1 79 ? 18.936 -19.459 -20.112 1.00 53.94 79 LYS A O 1
ATOM 642 N N . LYS A 1 80 ? 19.700 -17.587 -19.162 1.00 53.91 80 LYS A N 1
ATOM 643 C CA . LYS A 1 80 ? 19.532 -16.735 -20.358 1.00 53.91 80 LYS A CA 1
ATOM 644 C C . LYS A 1 80 ? 20.761 -16.687 -21.266 1.00 53.91 80 LYS A C 1
ATOM 646 O O . LYS A 1 80 ? 20.705 -16.036 -22.306 1.00 53.91 80 LYS A O 1
ATOM 651 N N . ALA A 1 81 ? 21.851 -17.335 -20.869 1.00 54.12 81 ALA A N 1
ATOM 652 C CA . ALA A 1 81 ? 23.081 -17.430 -21.648 1.00 54.12 81 ALA A CA 1
ATOM 653 C C . ALA A 1 81 ? 23.324 -18.835 -22.238 1.00 54.12 81 ALA A C 1
ATOM 655 O O . ALA A 1 81 ? 24.417 -19.079 -22.747 1.00 54.12 81 ALA A O 1
ATOM 656 N N . GLU A 1 82 ? 22.329 -19.728 -22.184 1.00 40.38 82 GLU A N 1
ATOM 657 C CA . GLU A 1 82 ? 22.319 -20.999 -22.926 1.00 40.38 82 GLU A CA 1
ATOM 658 C C . GLU A 1 82 ? 21.283 -20.960 -24.057 1.00 40.38 82 GLU A C 1
ATOM 660 O O . GLU A 1 82 ? 20.161 -20.451 -23.815 1.00 40.38 82 GLU A O 1
#

Secondary structure (DSSP, 8-state):
---S-HHHHTT-TTS-S-EEEETTEEEESHHHHHHHHHHHTT-S-SSHHHHHHHHHHHHHHHHHHHHHHHHHHHHHHTTTT-

Foldseek 3Di:
DDPDDPVVQVVDPPSDDDWDQDPNDIDHDPVVVVLVVCVVVVVADPDPVSNVVVVVVVVVVVVVCVVCVVVVVVVVVVVVVD

Organism: NCBI:txid39272

pLDDT: mean 87.17, std 14.32, range [40.38, 97.44]

Sequence (82 aa):
QSSIPDDIKEHLRFGQVPMLEFDGKRLVQSMAICRYLAKKFNLVGKDDFEAAQADEIVDACRDIFMLYMPHIREQDEAKKAE

Radius of gyration: 17.0 Å; chains: 1; bounding box: 39×28×41 Å